Protein AF-A0AAJ6E9J5-F1 (afdb_monomer_lite)

Secondary structure (DSSP, 8-state):
--HHHHHHHHHHHHHHHHHHHHHHHHHHHGGGSSSTTSHHHHHHHHHHHHHHHT--HHHHHHHHHHHHHHHHHHS--

Radius of gyration: 17.19 Å; chains: 1; bounding box: 41×20×48 Å

pLDDT: mean 70.22, std 8.8, range [40.38, 86.56]

Sequence (77 aa):
MPDVKRRELADGMASGMAARVIDRTIQIHCAADVSQDTFLARGYVYARFIRIGGGPDQVHLAAVGNELIKRGGVMAG

Foldseek 3Di:
DDPVLVVLLVLLVVLVVLQVVLVVVCVVCPPVQVDPPDCSVVSNVVSVVSCVVSDDVVVNVVVVVVVVCVVVVVVVD

Structure (mmCIF, N/CA/C/O backbone):
data_AF-A0AAJ6E9J5-F1
#
_entry.id   AF-A0AAJ6E9J5-F1
#
loop_
_atom_site.group_PDB
_atom_site.id
_atom_site.type_symbol
_atom_site.label_atom_id
_atom_site.label_alt_id
_atom_site.label_comp_id
_atom_site.label_asym_id
_atom_site.label_entity_id
_atom_site.label_seq_id
_atom_site.pdbx_PDB_ins_code
_atom_site.Cartn_x
_atom_site.Cartn_y
_atom_site.Cartn_z
_atom_site.occupancy
_atom_site.B_iso_or_equiv
_atom_site.auth_seq_id
_atom_site.auth_comp_id
_atom_site.auth_asym_id
_atom_site.auth_atom_id
_atom_site.pdbx_PDB_model_num
ATOM 1 N N . MET A 1 1 ? -23.859 0.588 9.758 1.00 58.19 1 MET A N 1
ATOM 2 C CA . MET A 1 1 ? -22.575 1.150 9.274 1.00 58.19 1 MET A CA 1
ATOM 3 C C . MET A 1 1 ? -22.876 2.310 8.328 1.00 58.19 1 MET A C 1
ATOM 5 O O . MET A 1 1 ? -23.505 2.048 7.302 1.00 58.19 1 MET A O 1
ATOM 9 N N . PRO A 1 2 ? -22.503 3.554 8.673 1.00 71.69 2 PRO A N 1
ATOM 10 C CA . PRO A 1 2 ? -22.732 4.722 7.815 1.00 71.69 2 PRO A CA 1
ATOM 11 C C . PRO A 1 2 ? -21.961 4.595 6.490 1.00 71.69 2 PRO A C 1
ATOM 13 O O . PRO A 1 2 ? -20.905 3.961 6.453 1.00 71.69 2 PRO A O 1
ATOM 16 N N . ASP A 1 3 ? -22.490 5.169 5.408 1.00 76.19 3 ASP A N 1
ATOM 17 C CA . ASP A 1 3 ? -22.032 4.909 4.030 1.00 76.19 3 ASP A CA 1
ATOM 18 C C . ASP A 1 3 ? -20.568 5.293 3.771 1.00 76.19 3 ASP A C 1
ATOM 20 O O . ASP A 1 3 ? -19.859 4.584 3.058 1.00 76.19 3 ASP A O 1
ATOM 24 N N . VAL A 1 4 ? -20.073 6.336 4.442 1.00 69.75 4 VAL A N 1
ATOM 25 C CA . VAL A 1 4 ? -18.668 6.775 4.370 1.00 69.75 4 VAL A CA 1
ATOM 26 C C . VAL A 1 4 ? -17.704 5.664 4.801 1.00 69.75 4 VAL A C 1
ATOM 28 O O . VAL A 1 4 ? -16.726 5.396 4.114 1.00 69.75 4 VAL A O 1
ATOM 31 N N . LYS A 1 5 ? -18.029 4.925 5.870 1.00 67.44 5 LYS A N 1
ATOM 32 C CA . LYS A 1 5 ? -17.189 3.818 6.361 1.00 67.44 5 LYS A CA 1
ATOM 33 C C . LYS A 1 5 ? -17.191 2.602 5.436 1.00 67.44 5 LYS A C 1
ATOM 35 O O . LYS A 1 5 ? -16.217 1.857 5.398 1.00 67.44 5 LYS A O 1
ATOM 40 N N . ARG A 1 6 ? -18.296 2.365 4.718 1.00 71.50 6 ARG A N 1
ATOM 41 C CA . ARG A 1 6 ? -18.370 1.287 3.715 1.00 71.50 6 ARG A CA 1
ATOM 42 C C . ARG A 1 6 ? -17.497 1.607 2.506 1.00 71.50 6 ARG A C 1
ATOM 44 O O . ARG A 1 6 ? -16.834 0.711 1.994 1.00 71.50 6 ARG A O 1
ATOM 51 N N . ARG A 1 7 ? -17.487 2.873 2.092 1.00 69.06 7 ARG A N 1
ATOM 52 C CA . ARG A 1 7 ? -16.630 3.364 1.016 1.00 69.06 7 ARG A CA 1
ATOM 53 C C . ARG A 1 7 ? -15.152 3.276 1.388 1.00 69.06 7 ARG A C 1
ATOM 55 O O . ARG A 1 7 ? -14.398 2.684 0.635 1.00 69.06 7 ARG A O 1
ATOM 62 N N . GLU A 1 8 ? -14.785 3.747 2.576 1.00 68.06 8 GLU A N 1
ATOM 63 C CA . GLU A 1 8 ? -13.426 3.615 3.119 1.00 68.06 8 GLU A CA 1
ATOM 64 C C . GLU A 1 8 ? -12.933 2.156 3.058 1.00 68.06 8 GLU A C 1
ATOM 66 O O . GLU A 1 8 ? -11.928 1.849 2.418 1.00 68.06 8 GLU A O 1
ATOM 71 N N . LEU A 1 9 ? -13.712 1.210 3.591 1.00 69.62 9 LEU A N 1
ATOM 72 C CA . LEU A 1 9 ? -13.385 -0.220 3.525 1.00 69.62 9 LEU A CA 1
ATOM 73 C C . LEU A 1 9 ? -13.160 -0.755 2.106 1.00 69.62 9 LEU A C 1
ATOM 75 O O . LEU A 1 9 ? -12.227 -1.529 1.878 1.00 69.62 9 LEU A O 1
ATOM 79 N N . ALA A 1 10 ? -14.030 -0.381 1.169 1.00 74.62 10 ALA A N 1
ATOM 80 C CA . ALA A 1 10 ? -13.913 -0.789 -0.225 1.00 74.62 10 ALA A CA 1
ATOM 81 C C . ALA A 1 10 ? -12.654 -0.198 -0.880 1.00 74.62 10 ALA A C 1
ATOM 83 O O . ALA A 1 10 ? -11.917 -0.925 -1.551 1.00 74.62 10 ALA A O 1
ATOM 84 N N . ASP A 1 11 ? -12.370 1.079 -0.619 1.00 71.44 11 ASP A N 1
ATOM 85 C CA . ASP A 1 11 ? -11.206 1.797 -1.140 1.00 71.44 11 ASP A CA 1
ATOM 86 C C . ASP A 1 11 ? -9.890 1.189 -0.611 1.00 71.44 11 ASP A C 1
ATOM 88 O O . ASP A 1 11 ? -8.942 0.979 -1.379 1.00 71.44 11 ASP A O 1
ATOM 92 N N . GLY A 1 12 ? -9.844 0.802 0.671 1.00 73.56 12 GLY A N 1
ATOM 93 C CA . GLY A 1 12 ? -8.701 0.104 1.271 1.00 73.56 12 GLY A CA 1
ATOM 94 C C . GLY A 1 12 ? -8.447 -1.278 0.653 1.00 73.56 12 GLY A C 1
ATOM 95 O O . GLY A 1 12 ? -7.319 -1.607 0.277 1.00 73.56 12 GLY A O 1
ATOM 96 N N . MET A 1 13 ? -9.500 -2.082 0.464 1.00 77.44 13 MET A N 1
ATOM 97 C CA . MET A 1 13 ? -9.385 -3.406 -0.165 1.00 77.44 13 MET A CA 1
ATOM 98 C C . MET A 1 13 ? -8.939 -3.324 -1.632 1.00 77.44 13 MET A C 1
ATOM 100 O O . MET A 1 13 ? -8.070 -4.094 -2.058 1.00 77.44 13 MET A O 1
ATOM 104 N N . ALA A 1 14 ? -9.499 -2.384 -2.398 1.00 77.12 14 ALA A N 1
ATOM 105 C CA . ALA A 1 14 ? -9.141 -2.168 -3.798 1.00 77.12 14 ALA A CA 1
ATOM 106 C C . ALA A 1 14 ? -7.670 -1.747 -3.945 1.00 77.12 14 ALA A C 1
ATOM 108 O O . ALA A 1 14 ? -6.940 -2.310 -4.765 1.00 77.12 14 ALA A O 1
ATOM 109 N N . SER A 1 15 ? -7.207 -0.833 -3.090 1.00 74.69 15 SER A N 1
ATOM 110 C CA . SER A 1 15 ? -5.817 -0.362 -3.076 1.00 74.69 15 SER A CA 1
ATOM 111 C C . SER A 1 15 ? -4.826 -1.481 -2.725 1.00 74.69 15 SER A C 1
ATOM 113 O O . SER A 1 15 ? -3.781 -1.620 -3.365 1.00 74.69 15 SER A O 1
ATOM 115 N N . GLY A 1 16 ? -5.169 -2.333 -1.752 1.00 79.69 16 GLY A N 1
ATOM 116 C CA . GLY A 1 16 ? -4.360 -3.497 -1.377 1.00 79.69 16 GLY A CA 1
ATOM 117 C C . GLY A 1 16 ? -4.317 -4.598 -2.446 1.00 79.69 16 GLY A C 1
ATOM 118 O O . GLY A 1 16 ? -3.302 -5.283 -2.593 1.00 79.69 16 GLY A O 1
ATOM 119 N N . MET A 1 17 ? -5.390 -4.789 -3.223 1.00 82.88 17 MET A N 1
ATOM 120 C CA . MET A 1 17 ? -5.353 -5.671 -4.399 1.00 82.88 17 MET A CA 1
ATOM 121 C C . MET A 1 17 ? -4.477 -5.103 -5.513 1.00 82.88 17 MET A C 1
ATOM 123 O O . MET A 1 17 ? -3.643 -5.834 -6.043 1.00 82.88 17 MET A O 1
ATOM 127 N N . ALA A 1 18 ? -4.642 -3.820 -5.847 1.00 79.38 18 ALA A N 1
ATOM 128 C CA . ALA A 1 18 ? -3.888 -3.173 -6.917 1.00 79.38 18 ALA A CA 1
ATOM 129 C C . ALA A 1 18 ? -2.373 -3.262 -6.677 1.00 79.38 18 ALA A C 1
ATOM 131 O O . ALA A 1 18 ? -1.631 -3.648 -7.577 1.00 79.38 18 ALA A O 1
ATOM 132 N N . ALA A 1 19 ? -1.926 -3.009 -5.442 1.00 75.50 19 ALA A N 1
ATOM 133 C CA . ALA A 1 19 ? -0.519 -3.144 -5.066 1.00 75.50 19 ALA A CA 1
ATOM 134 C C . ALA A 1 19 ? 0.014 -4.570 -5.291 1.00 75.50 19 ALA A C 1
ATOM 136 O O . ALA A 1 19 ? 1.057 -4.741 -5.911 1.00 75.50 19 ALA A O 1
ATOM 137 N N . ARG A 1 20 ? -0.734 -5.602 -4.875 1.00 82.06 20 ARG A N 1
ATOM 138 C CA . ARG A 1 20 ? -0.320 -7.006 -5.052 1.00 82.06 20 ARG A CA 1
ATOM 139 C C . ARG A 1 20 ? -0.208 -7.418 -6.517 1.00 82.06 20 ARG A C 1
ATOM 141 O O . ARG A 1 20 ? 0.676 -8.199 -6.859 1.00 82.06 20 ARG A O 1
ATOM 148 N N . VAL A 1 21 ? -1.109 -6.929 -7.371 1.00 81.38 21 VAL A N 1
ATOM 149 C CA . VAL A 1 21 ? -1.041 -7.184 -8.818 1.00 81.38 21 VAL A CA 1
ATOM 150 C C . VAL A 1 21 ? 0.214 -6.543 -9.397 1.00 81.38 21 VAL A C 1
ATOM 152 O O . VAL A 1 21 ? 0.965 -7.221 -10.089 1.00 81.38 21 VAL A O 1
ATOM 155 N N . ILE A 1 22 ? 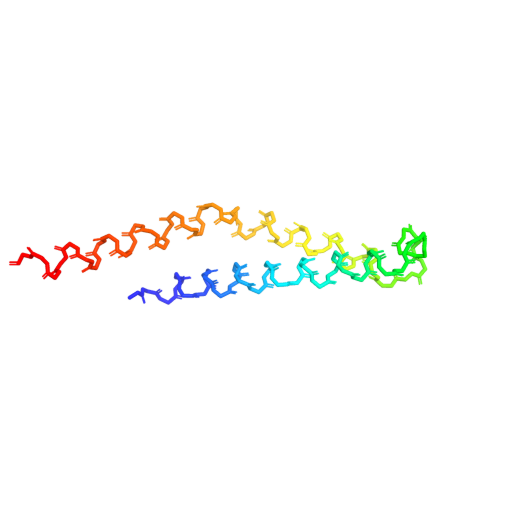0.480 -5.279 -9.065 1.00 75.25 22 ILE A N 1
ATOM 156 C CA . ILE A 1 22 ? 1.645 -4.557 -9.585 1.00 75.25 22 ILE A CA 1
ATOM 157 C C . ILE A 1 22 ? 2.956 -5.176 -9.083 1.00 75.25 22 ILE A C 1
ATOM 159 O O . ILE A 1 22 ? 3.850 -5.404 -9.891 1.00 75.25 22 ILE A O 1
ATOM 163 N N . ASP A 1 23 ? 3.055 -5.529 -7.797 1.00 75.25 23 ASP A N 1
ATOM 164 C CA . ASP A 1 23 ? 4.238 -6.200 -7.236 1.00 75.25 23 ASP A CA 1
ATOM 165 C C . ASP A 1 23 ? 4.541 -7.509 -7.974 1.00 75.25 23 ASP A C 1
ATOM 167 O O . ASP A 1 23 ? 5.698 -7.834 -8.251 1.00 75.25 23 ASP A O 1
ATOM 171 N N . ARG A 1 24 ? 3.493 -8.261 -8.333 1.00 78.06 24 ARG A N 1
ATOM 172 C CA . ARG A 1 24 ? 3.644 -9.505 -9.085 1.00 78.06 24 ARG A CA 1
ATOM 173 C C . ARG A 1 24 ? 4.063 -9.251 -10.528 1.00 78.06 24 ARG A C 1
ATOM 175 O O . ARG A 1 24 ? 4.886 -9.999 -11.045 1.00 78.06 24 ARG A O 1
ATOM 182 N N . THR A 1 25 ? 3.552 -8.198 -11.157 1.00 73.94 25 THR A N 1
ATOM 183 C CA . THR A 1 25 ? 3.975 -7.805 -12.504 1.00 73.94 25 THR A CA 1
ATOM 184 C C . THR A 1 25 ? 5.449 -7.399 -12.527 1.00 73.94 25 THR A C 1
ATOM 186 O O . THR A 1 25 ? 6.181 -7.922 -13.366 1.00 73.94 25 THR A O 1
ATOM 189 N N . ILE A 1 26 ? 5.908 -6.601 -11.556 1.00 72.25 26 ILE A N 1
ATOM 190 C CA . ILE A 1 26 ? 7.316 -6.187 -11.418 1.00 72.25 26 ILE A CA 1
ATOM 191 C C . ILE A 1 26 ? 8.229 -7.404 -11.223 1.00 72.25 26 ILE A C 1
ATOM 193 O O . ILE A 1 26 ? 9.266 -7.516 -11.875 1.00 72.25 26 ILE A O 1
ATOM 197 N N . GLN A 1 27 ? 7.833 -8.352 -10.363 1.00 76.56 27 GLN A N 1
ATOM 198 C CA . GLN A 1 27 ? 8.600 -9.586 -10.148 1.00 76.56 27 GLN A CA 1
ATOM 199 C C . GLN A 1 27 ? 8.739 -10.435 -11.422 1.00 76.56 27 GLN A C 1
ATOM 201 O O . GLN A 1 27 ? 9.757 -11.099 -11.591 1.00 76.56 27 GLN A O 1
ATOM 206 N N . ILE A 1 28 ? 7.742 -10.416 -12.314 1.00 72.94 28 ILE A N 1
ATOM 207 C CA . ILE A 1 28 ? 7.751 -11.174 -13.576 1.00 72.94 28 ILE A CA 1
ATOM 208 C C . ILE A 1 28 ? 8.529 -10.434 -14.680 1.00 72.94 28 ILE A C 1
ATOM 210 O O . ILE A 1 28 ? 9.206 -11.080 -15.476 1.00 72.94 28 ILE A O 1
ATOM 214 N N . HIS A 1 29 ? 8.457 -9.099 -14.735 1.00 66.69 29 HIS A N 1
ATOM 215 C CA . HIS A 1 29 ? 9.045 -8.288 -15.815 1.00 66.69 29 HIS A CA 1
ATOM 216 C C . HIS A 1 29 ? 10.486 -7.825 -15.542 1.00 66.69 29 HIS A C 1
ATOM 218 O O . HIS A 1 29 ? 11.142 -7.293 -16.441 1.00 66.69 29 HIS A O 1
ATOM 224 N N . CYS A 1 30 ? 11.025 -8.082 -14.344 1.00 62.91 30 CYS A N 1
ATOM 225 C CA . CYS A 1 30 ? 12.422 -7.820 -13.987 1.00 62.91 30 CYS A CA 1
ATOM 226 C C . CYS A 1 30 ? 12.850 -6.379 -14.379 1.00 62.91 30 CYS A C 1
ATOM 228 O O . CYS A 1 30 ? 12.073 -5.439 -14.218 1.00 62.91 30 CYS A O 1
ATOM 230 N N . ALA A 1 31 ? 14.066 -6.155 -14.891 1.00 55.84 31 ALA A N 1
ATOM 231 C CA . ALA A 1 31 ? 14.584 -4.814 -15.193 1.00 55.84 31 ALA A CA 1
ATOM 232 C C . ALA A 1 31 ? 13.798 -4.015 -16.268 1.00 55.84 31 ALA A C 1
ATOM 234 O O . ALA A 1 31 ? 14.051 -2.824 -16.438 1.00 55.84 31 ALA A O 1
ATOM 235 N N . ALA A 1 32 ? 12.848 -4.625 -16.985 1.00 59.50 32 ALA A N 1
ATOM 236 C CA . ALA A 1 32 ? 12.028 -3.915 -17.970 1.00 59.50 32 ALA A CA 1
ATOM 237 C C . ALA A 1 32 ? 11.003 -2.964 -17.319 1.00 59.50 32 ALA A C 1
ATOM 239 O O . ALA A 1 32 ? 10.646 -1.956 -17.921 1.00 59.50 32 ALA A O 1
ATOM 240 N N . ASP A 1 33 ? 10.588 -3.236 -16.075 1.00 54.34 33 ASP A N 1
ATOM 241 C CA . ASP A 1 33 ? 9.602 -2.426 -15.339 1.00 54.34 33 ASP A CA 1
ATOM 242 C C . ASP A 1 33 ? 10.191 -1.245 -14.562 1.00 54.34 33 ASP A C 1
ATOM 244 O O . ASP A 1 33 ? 9.459 -0.364 -14.108 1.00 54.34 33 ASP A O 1
ATOM 248 N N . VAL A 1 34 ? 11.516 -1.203 -14.415 1.00 56.28 34 VAL A N 1
ATOM 249 C CA . VAL A 1 34 ? 12.229 -0.020 -13.904 1.00 56.28 34 VAL A CA 1
ATOM 250 C C . VAL A 1 34 ? 12.578 0.970 -15.017 1.00 56.28 34 VAL A C 1
ATOM 252 O O . VAL A 1 34 ? 12.955 2.103 -14.713 1.00 56.28 34 VAL A O 1
ATOM 255 N N . SER A 1 35 ? 12.417 0.586 -16.291 1.00 60.84 35 SER A N 1
ATOM 256 C CA . SER A 1 35 ? 12.494 1.531 -17.406 1.00 60.84 35 SER A CA 1
ATOM 257 C C . SER A 1 35 ? 11.187 2.323 -17.522 1.00 60.84 35 SER A C 1
ATOM 259 O O . SER A 1 35 ? 10.097 1.784 -17.349 1.00 60.84 35 SER A O 1
ATOM 261 N N . GLN A 1 36 ? 11.271 3.613 -17.860 1.00 59.75 36 GLN A N 1
ATOM 262 C CA . GLN A 1 36 ? 10.101 4.478 -18.115 1.00 59.75 36 GLN A CA 1
ATOM 263 C C . GLN A 1 36 ? 9.298 4.054 -19.364 1.00 59.75 36 GLN A C 1
ATOM 265 O O . GLN A 1 36 ? 8.253 4.642 -19.659 1.00 59.75 36 GLN A O 1
ATOM 270 N N . ASP A 1 37 ? 9.793 3.050 -20.090 1.00 61.16 37 ASP A N 1
ATOM 271 C CA . ASP A 1 37 ? 9.251 2.567 -21.358 1.00 61.16 37 ASP A CA 1
ATOM 272 C C . ASP A 1 37 ? 7.969 1.737 -21.189 1.00 61.16 37 ASP 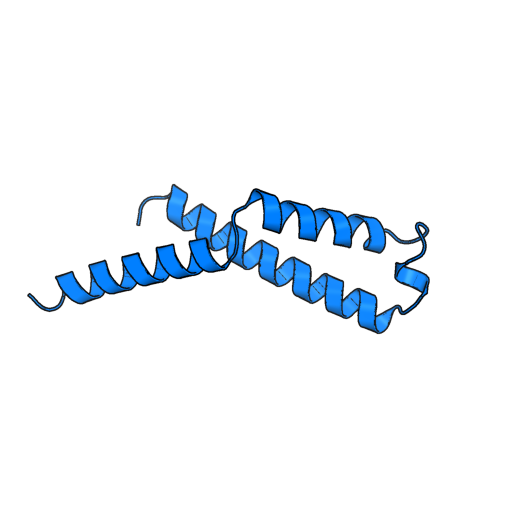A C 1
ATOM 274 O O . ASP A 1 37 ? 7.240 1.530 -22.160 1.00 61.16 37 ASP A O 1
ATOM 278 N N . THR A 1 38 ? 7.643 1.298 -19.965 1.00 62.00 38 THR A N 1
ATOM 279 C CA . THR A 1 38 ? 6.391 0.587 -19.667 1.00 62.00 38 THR A CA 1
ATOM 280 C C . THR A 1 38 ? 5.437 1.438 -18.818 1.00 62.00 38 THR A C 1
ATOM 282 O O . THR A 1 38 ? 5.827 2.274 -18.000 1.00 62.00 38 THR A O 1
ATOM 285 N N . PHE A 1 39 ? 4.124 1.227 -18.986 1.00 69.62 39 PHE A N 1
ATOM 286 C CA . PHE A 1 39 ? 3.084 1.856 -18.150 1.00 69.62 39 PHE A CA 1
ATOM 287 C C . PHE A 1 39 ? 3.230 1.508 -16.654 1.00 69.62 39 PHE A C 1
ATOM 289 O O . PHE A 1 39 ? 2.715 2.215 -15.784 1.00 69.62 39 PHE A O 1
ATOM 296 N N . LEU A 1 40 ? 3.950 0.431 -16.351 1.00 66.50 40 LEU A N 1
ATOM 297 C CA . LEU A 1 40 ? 4.004 -0.203 -15.043 1.00 66.50 40 LEU A CA 1
ATOM 298 C C . LEU A 1 40 ? 4.780 0.626 -14.015 1.00 66.50 40 LEU A C 1
ATOM 300 O O . LEU A 1 40 ? 4.318 0.735 -12.879 1.00 66.50 40 LEU A O 1
ATOM 304 N N . ALA A 1 41 ? 5.841 1.335 -14.416 1.00 67.31 41 ALA A N 1
ATOM 305 C CA . ALA A 1 41 ? 6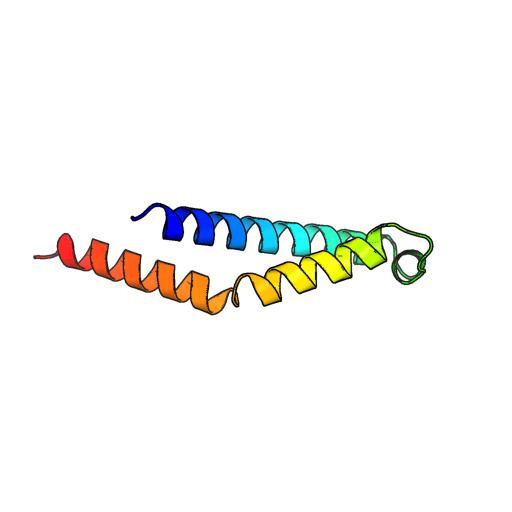.548 2.268 -13.533 1.00 67.31 41 ALA A CA 1
ATOM 306 C C . ALA A 1 41 ? 5.619 3.384 -13.007 1.00 67.31 41 ALA A C 1
ATOM 308 O O . ALA A 1 41 ? 5.593 3.685 -11.810 1.00 67.31 41 ALA A O 1
ATOM 309 N N . ARG A 1 42 ? 4.789 3.966 -13.887 1.00 72.44 42 ARG A N 1
ATOM 310 C CA . ARG A 1 42 ? 3.790 4.983 -13.502 1.00 72.44 42 ARG A CA 1
ATOM 311 C C . ARG A 1 42 ? 2.654 4.383 -12.672 1.00 72.44 42 ARG A C 1
ATOM 313 O O . ARG A 1 42 ? 2.247 4.989 -11.681 1.00 72.44 42 ARG A O 1
ATOM 320 N N . GLY A 1 43 ? 2.177 3.193 -13.038 1.00 73.25 43 GLY A N 1
ATOM 321 C CA . GLY A 1 43 ? 1.145 2.468 -12.291 1.00 73.25 43 GLY A CA 1
ATOM 322 C C . GLY A 1 43 ? 1.564 2.143 -10.853 1.00 73.25 43 GLY A C 1
ATOM 323 O O . GLY A 1 43 ? 0.783 2.350 -9.925 1.00 73.25 43 GLY A O 1
ATOM 324 N N . TYR A 1 44 ? 2.815 1.721 -10.649 1.00 72.00 44 TYR A N 1
ATOM 325 C CA . TYR A 1 44 ? 3.382 1.443 -9.327 1.00 72.00 44 TYR A CA 1
ATOM 326 C C . TYR A 1 44 ? 3.437 2.684 -8.433 1.00 72.00 44 TYR A C 1
ATOM 328 O O . TYR A 1 44 ? 2.977 2.653 -7.288 1.00 72.00 44 TYR A O 1
ATOM 336 N N . VAL A 1 45 ? 3.934 3.806 -8.965 1.00 74.44 45 VAL A N 1
ATOM 337 C CA . VAL A 1 45 ? 3.978 5.080 -8.230 1.00 74.44 45 VAL A CA 1
ATOM 338 C C . VAL A 1 45 ? 2.569 5.537 -7.848 1.00 74.44 45 VAL A C 1
ATOM 340 O O . VAL A 1 45 ? 2.338 5.929 -6.703 1.00 74.44 45 VAL A O 1
ATOM 343 N N . TYR A 1 46 ? 1.610 5.431 -8.769 1.00 75.38 46 TYR A N 1
ATOM 344 C CA . TYR A 1 46 ? 0.225 5.830 -8.527 1.00 75.38 46 TYR A CA 1
ATOM 345 C C . TYR A 1 46 ? -0.468 4.961 -7.466 1.00 75.38 46 TYR A C 1
ATOM 347 O O . TYR A 1 46 ? -1.099 5.490 -6.550 1.00 75.38 46 TYR A O 1
ATOM 355 N N . ALA A 1 47 ? -0.292 3.637 -7.512 1.00 71.50 47 ALA A N 1
ATOM 356 C CA . ALA A 1 47 ? -0.850 2.730 -6.507 1.00 71.50 47 ALA A CA 1
ATOM 357 C C . ALA A 1 47 ? -0.283 2.994 -5.101 1.00 71.50 47 ALA A C 1
ATOM 359 O O . ALA A 1 47 ? -1.018 2.964 -4.108 1.00 71.50 47 ALA A O 1
ATOM 360 N N . ARG A 1 48 ? 1.014 3.317 -5.005 1.00 73.06 48 ARG A N 1
ATOM 361 C CA . ARG A 1 48 ? 1.644 3.726 -3.743 1.00 73.06 48 ARG A CA 1
ATOM 362 C C . ARG A 1 48 ? 1.084 5.056 -3.239 1.00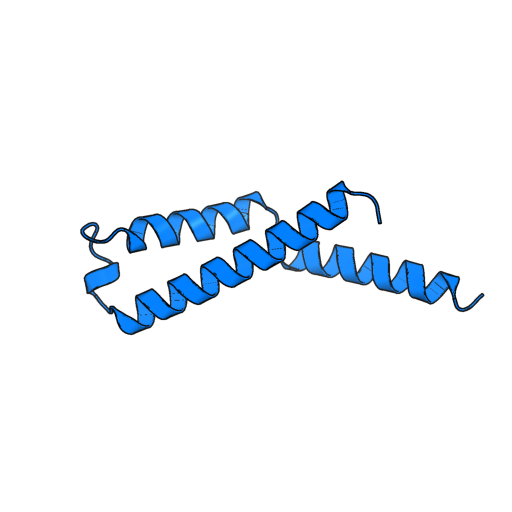 73.06 48 ARG A C 1
ATOM 364 O O . ARG A 1 48 ? 0.855 5.200 -2.040 1.00 73.06 48 ARG A O 1
ATOM 371 N N . PHE A 1 49 ? 0.826 5.999 -4.141 1.00 74.50 49 PHE A N 1
ATOM 372 C CA . PHE A 1 49 ? 0.248 7.297 -3.803 1.00 74.50 49 PHE A CA 1
ATOM 373 C C . PHE A 1 49 ? -1.183 7.172 -3.258 1.00 74.50 49 PHE A C 1
ATOM 375 O O . PHE A 1 49 ? -1.498 7.781 -2.238 1.00 74.50 49 PHE A O 1
ATOM 382 N N . ILE A 1 50 ? -2.025 6.322 -3.860 1.00 70.06 50 ILE A N 1
ATOM 383 C CA . ILE A 1 50 ? -3.396 6.073 -3.380 1.00 70.06 50 ILE A CA 1
ATOM 384 C C . ILE A 1 50 ? -3.399 5.483 -1.963 1.00 70.06 50 ILE A C 1
ATOM 386 O O . ILE A 1 50 ? -4.191 5.916 -1.131 1.00 70.06 50 ILE A O 1
ATOM 390 N N . ARG A 1 51 ? -2.491 4.551 -1.640 1.00 65.56 51 ARG A N 1
ATOM 391 C CA . ARG A 1 51 ? -2.385 3.996 -0.273 1.00 65.56 51 ARG A CA 1
ATOM 392 C C . ARG A 1 51 ? -1.953 5.030 0.763 1.00 65.56 51 ARG A C 1
ATOM 394 O O . ARG A 1 51 ? -2.356 4.939 1.917 1.00 65.56 51 ARG A O 1
ATOM 401 N N . ILE A 1 52 ? -1.134 6.000 0.363 1.00 67.56 52 ILE A N 1
ATOM 402 C CA . ILE A 1 52 ? -0.732 7.100 1.245 1.00 67.56 52 ILE A CA 1
ATOM 403 C C . ILE A 1 52 ? -1.906 8.073 1.436 1.00 67.56 52 ILE A C 1
ATOM 405 O O . ILE A 1 52 ? -2.175 8.482 2.562 1.00 67.56 52 ILE A O 1
ATOM 409 N N . GLY A 1 53 ? -2.633 8.402 0.362 1.00 66.62 53 GLY A N 1
ATOM 410 C CA . GLY A 1 53 ? -3.767 9.332 0.396 1.00 66.62 53 GLY A CA 1
ATOM 411 C C . GLY A 1 53 ? -5.041 8.777 1.047 1.00 66.62 53 GLY A C 1
ATOM 412 O O . GLY A 1 53 ? -5.809 9.546 1.615 1.00 66.62 53 GLY A O 1
ATOM 413 N N . GLY A 1 54 ? -5.258 7.459 0.995 1.00 62.06 54 GLY A N 1
ATOM 414 C CA . GLY A 1 54 ? -6.432 6.774 1.557 1.00 62.06 54 GLY A CA 1
ATOM 415 C C . GLY A 1 54 ? -6.343 6.444 3.052 1.00 62.06 54 GLY A C 1
ATOM 416 O O . GLY A 1 54 ? -7.294 5.919 3.624 1.00 62.06 54 GLY A O 1
ATOM 417 N N . GLY A 1 55 ? -5.218 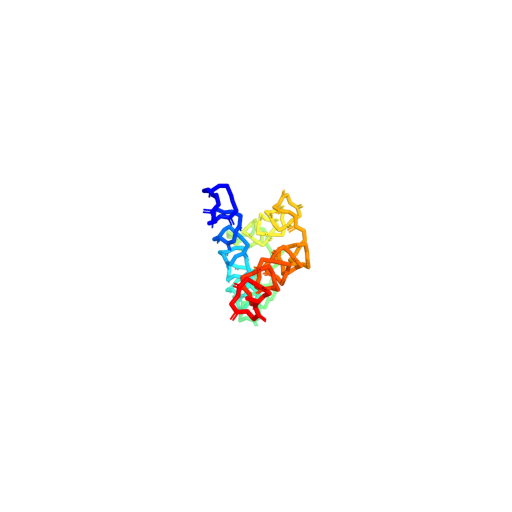6.754 3.697 1.00 61.53 55 GLY A N 1
ATOM 418 C CA . GLY A 1 55 ? -4.964 6.417 5.094 1.00 61.53 55 GLY A CA 1
ATOM 419 C C . GLY A 1 55 ? -4.421 4.987 5.263 1.00 61.53 55 GLY A C 1
ATOM 420 O O . GLY A 1 55 ? -4.882 4.056 4.600 1.00 61.53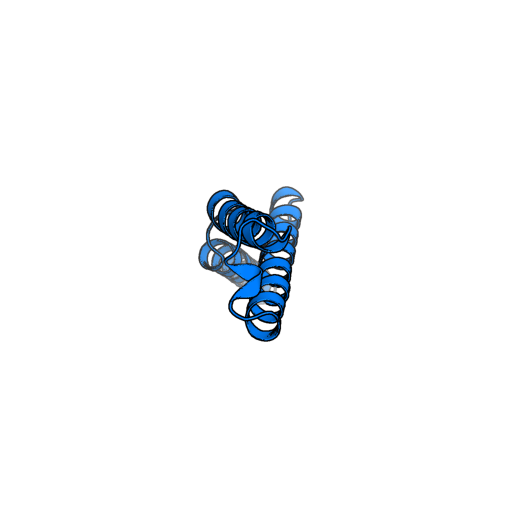 55 GLY A O 1
ATOM 421 N N . PRO A 1 56 ? -3.426 4.786 6.146 1.00 62.88 56 PRO A N 1
ATOM 422 C CA . PRO A 1 56 ? -2.713 3.518 6.260 1.00 62.88 56 PRO A CA 1
ATOM 423 C C . PRO A 1 56 ? -3.646 2.358 6.631 1.00 62.88 56 PRO A C 1
ATOM 425 O O . PRO A 1 56 ? -4.534 2.509 7.470 1.00 62.88 56 PRO A O 1
ATOM 428 N N . ASP A 1 57 ? -3.393 1.178 6.055 1.00 66.94 57 ASP A N 1
ATOM 429 C CA . ASP A 1 57 ? -4.208 -0.041 6.214 1.00 66.94 57 ASP A CA 1
ATOM 430 C C . ASP A 1 57 ? -4.528 -0.381 7.684 1.00 66.94 57 ASP A C 1
ATOM 432 O O . ASP A 1 57 ? -5.588 -0.920 7.992 1.00 66.94 57 ASP A O 1
ATOM 436 N N . GLN A 1 58 ? -3.640 -0.024 8.618 1.00 67.88 58 GLN A N 1
ATOM 437 C CA . GLN A 1 58 ? -3.839 -0.220 10.058 1.00 67.88 58 GLN A CA 1
ATOM 438 C C . GLN A 1 58 ? -4.984 0.623 10.635 1.00 67.88 58 GLN A C 1
ATOM 440 O O . GLN A 1 58 ? -5.689 0.155 11.523 1.00 67.88 58 GLN A O 1
ATOM 445 N N . VAL A 1 59 ? -5.206 1.836 10.122 1.00 70.88 59 VAL A N 1
ATOM 446 C CA . VAL A 1 59 ? -6.329 2.698 10.526 1.00 70.88 59 VAL A CA 1
ATOM 447 C C . VAL A 1 59 ? -7.640 2.106 10.019 1.00 70.88 59 VAL A C 1
ATOM 449 O O . VAL A 1 59 ? -8.610 2.034 10.772 1.00 70.88 59 VAL A O 1
ATOM 452 N N . HIS A 1 60 ? -7.644 1.587 8.788 1.00 71.25 60 HIS A N 1
ATOM 453 C CA . HIS A 1 60 ? -8.778 0.848 8.234 1.00 71.25 60 HIS A CA 1
ATOM 454 C C . HIS A 1 60 ? -9.112 -0.399 9.063 1.00 71.25 60 HIS A C 1
ATOM 456 O O . HIS A 1 60 ? -10.259 -0.597 9.463 1.00 71.25 60 HIS A O 1
ATOM 462 N N . LEU A 1 61 ? -8.108 -1.217 9.383 1.00 72.81 61 LEU A N 1
ATOM 463 C CA . LEU A 1 61 ? -8.279 -2.422 10.198 1.00 72.81 61 LEU A CA 1
ATOM 464 C C . LEU A 1 61 ? -8.721 -2.097 11.631 1.00 72.81 61 LEU A C 1
ATOM 466 O O . LEU A 1 61 ? -9.610 -2.762 12.160 1.00 72.81 61 LEU A O 1
ATOM 470 N N . ALA A 1 62 ? -8.170 -1.050 12.248 1.00 79.19 62 ALA A N 1
ATOM 471 C CA . ALA A 1 62 ? -8.587 -0.590 13.571 1.00 79.19 62 ALA A CA 1
ATOM 472 C C . ALA A 1 62 ? -10.031 -0.059 13.568 1.00 79.19 62 ALA A C 1
ATOM 474 O O . ALA A 1 62 ? -10.789 -0.315 14.506 1.00 79.19 62 ALA A O 1
ATOM 475 N N . ALA A 1 63 ? -10.448 0.639 12.507 1.00 78.00 63 ALA A N 1
ATOM 476 C CA . ALA A 1 63 ? -11.828 1.088 12.340 1.00 78.00 63 ALA A CA 1
ATOM 477 C C . ALA A 1 63 ? -12.807 -0.096 12.220 1.00 78.00 63 ALA A C 1
ATOM 479 O O . ALA A 1 63 ? -13.877 -0.063 12.834 1.00 78.00 63 ALA A O 1
ATOM 480 N N . VAL A 1 64 ? -12.426 -1.158 11.497 1.00 78.75 64 VAL A N 1
ATOM 481 C CA . VAL A 1 64 ? -13.189 -2.418 11.413 1.00 78.75 64 VAL A CA 1
ATOM 482 C C . VAL A 1 64 ? -13.240 -3.131 12.760 1.00 78.75 64 VAL A C 1
ATOM 484 O O . VAL A 1 64 ? -14.322 -3.512 13.200 1.00 78.75 64 VAL A O 1
ATOM 487 N N . GLY A 1 65 ? -12.098 -3.283 13.435 1.00 81.69 65 GLY A N 1
ATOM 488 C CA . GLY A 1 65 ? -12.009 -3.951 14.735 1.00 81.69 65 GLY A CA 1
ATOM 489 C C . GLY A 1 65 ? -12.891 -3.281 15.788 1.00 81.69 65 GLY A C 1
ATOM 490 O O . GLY A 1 65 ? -13.677 -3.949 16.457 1.00 81.69 65 GLY A O 1
ATOM 491 N N . ASN A 1 66 ? -12.852 -1.948 15.862 1.00 81.88 66 ASN A N 1
ATOM 492 C CA . ASN A 1 66 ? -13.717 -1.172 16.752 1.00 81.88 66 ASN A CA 1
ATOM 493 C C . ASN A 1 66 ? -15.212 -1.350 16.439 1.00 81.88 66 ASN A C 1
ATOM 495 O O . ASN A 1 66 ? -16.035 -1.377 17.353 1.00 81.88 66 ASN A O 1
ATOM 499 N N . GLU A 1 67 ? -15.590 -1.471 15.165 1.00 80.88 67 GLU A N 1
ATOM 500 C CA . GLU A 1 67 ? -16.979 -1.733 14.775 1.00 80.88 67 GLU A CA 1
ATOM 501 C C . GLU A 1 67 ? -17.420 -3.153 15.157 1.00 80.88 67 GLU A C 1
ATOM 503 O O . GLU A 1 67 ? -18.527 -3.332 15.664 1.00 80.88 67 GLU A O 1
ATOM 508 N N . LEU A 1 68 ? -16.566 -4.157 14.944 1.00 81.69 68 LEU A N 1
ATOM 509 C CA . LEU A 1 68 ? -16.857 -5.544 15.314 1.00 81.69 68 LEU A CA 1
ATOM 510 C C . LEU A 1 68 ? -17.042 -5.690 16.827 1.00 81.69 68 LEU A C 1
ATOM 512 O O . LEU A 1 68 ? -17.993 -6.340 17.253 1.00 81.69 68 LEU A O 1
ATOM 516 N N . ILE A 1 69 ? -16.207 -5.021 17.630 1.00 86.56 69 ILE A N 1
ATOM 517 C CA . ILE A 1 69 ? -16.348 -4.983 19.093 1.00 86.56 69 ILE A CA 1
ATOM 518 C C . ILE A 1 69 ? -17.657 -4.298 19.495 1.00 86.56 69 ILE A C 1
ATOM 520 O O . ILE A 1 69 ? -18.387 -4.831 20.324 1.00 86.56 69 ILE A O 1
ATOM 524 N N . LYS A 1 70 ? -18.005 -3.156 18.884 1.00 80.88 70 LYS A N 1
ATOM 525 C CA . LYS A 1 70 ? -19.287 -2.481 19.154 1.00 80.88 70 LYS A CA 1
ATOM 526 C C . LYS A 1 70 ? -20.484 -3.365 18.825 1.00 80.88 70 LYS A C 1
ATOM 528 O O . LYS A 1 70 ? -21.436 -3.388 19.589 1.00 80.88 70 LYS A O 1
ATOM 533 N N . ARG A 1 71 ? -20.450 -4.105 17.716 1.00 76.69 71 ARG A N 1
ATOM 534 C CA . ARG A 1 71 ? -21.541 -5.021 17.351 1.00 76.69 71 ARG A CA 1
ATOM 535 C C . ARG A 1 71 ? -21.598 -6.244 18.258 1.00 76.69 71 ARG A C 1
ATOM 537 O O . ARG A 1 71 ? -22.685 -6.614 18.675 1.00 76.69 71 ARG A O 1
ATOM 544 N N . GLY A 1 72 ? -20.453 -6.838 18.591 1.00 74.56 72 GLY A N 1
ATOM 545 C CA . GLY A 1 72 ? -20.374 -7.979 19.507 1.00 74.56 72 GLY A CA 1
ATOM 546 C C . GLY A 1 72 ? -20.793 -7.625 20.936 1.00 74.56 72 GLY A C 1
ATOM 547 O O . GLY A 1 72 ? -21.490 -8.403 21.574 1.00 74.56 72 GLY A O 1
ATOM 548 N N . GLY A 1 73 ? -20.449 -6.424 21.410 1.00 59.94 73 GLY A N 1
ATOM 549 C CA . GLY A 1 73 ? -20.843 -5.921 22.728 1.00 59.94 73 GLY A CA 1
ATOM 550 C C . GLY A 1 73 ? -22.330 -5.572 22.856 1.00 59.94 73 GLY A C 1
ATOM 551 O O . GLY A 1 73 ? -22.844 -5.561 23.965 1.00 59.94 73 GLY A O 1
ATOM 552 N N . VAL A 1 74 ? -23.035 -5.335 21.745 1.00 57.03 74 VAL A N 1
ATOM 553 C CA . VAL A 1 74 ? -24.493 -5.082 21.722 1.00 57.03 74 VAL A CA 1
ATOM 554 C C . VAL A 1 74 ? -25.304 -6.386 21.668 1.00 57.03 74 VAL A C 1
ATOM 556 O O . VAL A 1 74 ? -26.487 -6.376 21.970 1.00 57.03 74 VAL A O 1
ATOM 559 N N . MET A 1 75 ? -24.679 -7.518 21.323 1.00 47.31 75 MET A N 1
ATOM 560 C CA . MET A 1 75 ? -25.320 -8.845 21.335 1.00 47.31 75 MET A CA 1
ATOM 561 C C . MET A 1 75 ? -25.111 -9.607 22.657 1.00 47.31 75 MET A C 1
ATOM 563 O O . MET A 1 75 ? -25.658 -10.694 22.821 1.00 47.31 75 MET A O 1
ATOM 567 N N . ALA A 1 76 ? -24.279 -9.076 23.559 1.00 50.50 76 ALA A N 1
ATOM 568 C CA . ALA A 1 76 ? -23.877 -9.710 24.817 1.00 50.50 76 ALA A CA 1
ATOM 569 C C . ALA A 1 76 ? -24.470 -9.036 26.074 1.00 50.50 76 ALA A C 1
ATOM 571 O O . ALA A 1 76 ? -24.073 -9.382 27.186 1.00 50.50 76 ALA A O 1
ATOM 572 N N . GLY A 1 77 ? -25.395 -8.089 25.907 1.00 40.38 77 GLY A N 1
ATOM 573 C CA . GLY A 1 77 ? -26.182 -7.467 26.977 1.00 40.38 77 GLY A CA 1
ATOM 574 C C . GLY A 1 77 ? -27.657 -7.485 26.619 1.00 40.38 77 GLY A C 1
ATOM 575 O O . GLY A 1 77 ? -28.469 -7.561 27.563 1.00 40.38 77 GLY A O 1
#